Protein AF-A0AAF0CAP7-F1 (afdb_monomer_lite)

Sequence (154 aa):
MKILLIALLAFCSSCSALDSDLKSAISYGEIKGLNKYTPEVDKQLFIRLFNAPIYQDNCFKETHGVCQYKYFLSVSTFDEYPETNIYLLKTLGEIDKIEWLPTSDVDTAKLKLAINSYTKAALSNNNKLVNTKSIISIVVTPVEINESLTNMPN

Radius of gyration: 18.61 Å; chains: 1; bounding box: 45×57×47 Å

Structure (mmCIF, N/CA/C/O backbone):
data_AF-A0AAF0CAP7-F1
#
_entry.id   AF-A0AAF0CAP7-F1
#
loop_
_atom_site.group_PDB
_atom_site.id
_atom_site.type_symbol
_atom_site.label_atom_id
_atom_site.label_alt_id
_atom_site.label_comp_id
_atom_site.label_asym_id
_atom_site.label_entity_id
_atom_site.label_seq_id
_atom_site.pdbx_PDB_ins_code
_atom_site.Cartn_x
_atom_site.Cartn_y
_atom_site.Cartn_z
_atom_site.occupancy
_atom_site.B_iso_or_equiv
_atom_site.auth_seq_id
_atom_site.auth_comp_id
_atom_site.auth_asym_id
_atom_site.auth_atom_id
_atom_site.pdbx_PDB_model_num
ATOM 1 N N . MET A 1 1 ? 18.222 44.223 13.831 1.00 48.72 1 MET A N 1
ATOM 2 C CA . MET A 1 1 ? 18.818 43.010 13.216 1.00 48.72 1 MET A CA 1
ATOM 3 C C . MET A 1 1 ? 18.757 41.745 14.082 1.00 48.72 1 MET A C 1
ATOM 5 O O . MET A 1 1 ? 18.728 40.673 13.504 1.00 48.72 1 MET A O 1
ATOM 9 N N . LYS A 1 2 ? 18.674 41.807 15.425 1.00 49.72 2 LYS A N 1
ATOM 10 C CA . LYS A 1 2 ? 18.571 40.594 16.274 1.00 49.72 2 LYS A CA 1
ATOM 11 C C . LYS A 1 2 ? 17.198 39.893 16.258 1.00 49.72 2 LYS A C 1
ATOM 13 O O . LYS A 1 2 ? 17.144 38.684 16.416 1.00 49.72 2 LYS A O 1
ATOM 18 N N . ILE A 1 3 ? 16.108 40.627 16.012 1.00 56.22 3 ILE A N 1
ATOM 19 C CA . ILE A 1 3 ? 14.740 40.066 16.004 1.00 56.22 3 ILE A CA 1
ATOM 20 C C . ILE A 1 3 ? 14.491 39.183 14.763 1.00 56.22 3 ILE A C 1
ATOM 22 O O . ILE A 1 3 ? 13.752 38.209 14.840 1.00 56.22 3 ILE A O 1
ATOM 26 N N . LEU A 1 4 ? 15.179 39.454 13.645 1.00 54.66 4 LEU A N 1
ATOM 27 C CA . LEU A 1 4 ? 15.031 38.680 12.406 1.00 54.66 4 LEU A CA 1
ATOM 28 C C . LEU A 1 4 ? 15.636 37.264 12.507 1.00 54.66 4 LEU A C 1
ATOM 30 O O . LEU A 1 4 ? 15.131 36.340 11.880 1.00 54.66 4 LEU A O 1
ATOM 34 N N . LEU A 1 5 ? 16.682 37.074 13.324 1.00 55.22 5 LEU A N 1
ATOM 35 C CA . LEU A 1 5 ? 17.319 35.763 13.519 1.00 55.22 5 LEU A CA 1
ATOM 36 C C . LEU A 1 5 ? 16.471 34.800 14.364 1.00 55.22 5 LEU A C 1
ATOM 38 O O . LEU A 1 5 ? 16.537 33.592 14.161 1.00 55.22 5 LEU A O 1
ATOM 42 N N . ILE A 1 6 ? 15.665 35.319 15.294 1.00 58.78 6 ILE A N 1
ATOM 43 C CA . ILE A 1 6 ? 14.824 34.489 16.173 1.00 58.78 6 ILE A CA 1
ATOM 44 C C . ILE A 1 6 ? 13.614 33.946 15.398 1.00 58.78 6 ILE A C 1
ATOM 46 O O . ILE A 1 6 ? 13.210 32.807 15.610 1.00 58.78 6 ILE A O 1
ATOM 50 N N . ALA A 1 7 ? 13.093 34.716 14.436 1.00 57.62 7 ALA A N 1
ATOM 51 C CA . ALA A 1 7 ? 12.020 34.264 13.552 1.00 57.62 7 ALA A CA 1
ATOM 52 C C . ALA A 1 7 ? 12.472 33.143 12.595 1.00 57.62 7 AL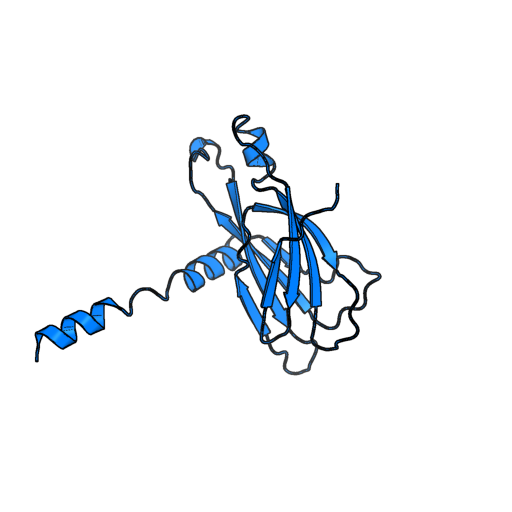A A C 1
ATOM 54 O O . ALA A 1 7 ? 11.686 32.250 12.299 1.00 57.62 7 ALA A O 1
ATOM 55 N N . LEU A 1 8 ? 13.737 33.144 12.155 1.00 54.91 8 LEU A N 1
ATOM 56 C CA . LEU A 1 8 ? 14.262 32.134 11.226 1.00 54.91 8 LEU A CA 1
ATOM 57 C C . LEU A 1 8 ? 14.510 30.767 11.896 1.00 54.91 8 LEU A C 1
ATOM 59 O O . LEU A 1 8 ? 14.367 29.733 11.254 1.00 54.91 8 LEU A O 1
ATOM 63 N N . LEU A 1 9 ? 14.836 30.750 13.193 1.00 57.03 9 LEU A N 1
ATOM 64 C CA . LEU A 1 9 ? 15.085 29.515 13.953 1.00 57.03 9 LEU A CA 1
ATOM 65 C C . LEU A 1 9 ? 13.801 28.757 14.331 1.00 57.03 9 LEU A C 1
ATOM 67 O O . LEU A 1 9 ? 13.860 27.561 14.599 1.00 57.03 9 LEU A O 1
ATOM 71 N N . ALA A 1 10 ? 12.640 29.418 14.319 1.00 56.72 10 ALA A N 1
ATOM 72 C CA . ALA A 1 10 ? 11.358 28.788 14.642 1.00 56.72 10 ALA A CA 1
ATOM 73 C C . ALA A 1 10 ? 10.757 27.960 13.486 1.00 56.72 10 ALA A C 1
ATOM 75 O O . ALA A 1 10 ? 9.828 27.188 13.713 1.00 56.72 10 ALA A O 1
ATOM 76 N N . PHE A 1 11 ? 11.279 28.089 12.259 1.00 53.75 11 PHE A N 1
ATOM 77 C CA . PHE A 1 11 ? 10.723 27.430 11.068 1.00 53.75 11 PHE A CA 1
ATOM 78 C C . PHE A 1 11 ? 11.412 26.114 10.670 1.00 53.75 11 PHE A C 1
ATOM 80 O O . PHE A 1 11 ? 10.911 25.422 9.789 1.00 53.75 11 PHE A O 1
ATOM 87 N N . CYS A 1 12 ? 12.513 25.719 11.319 1.00 53.81 12 CYS A N 1
ATOM 88 C CA . CYS A 1 12 ? 13.265 24.512 10.938 1.00 53.81 12 CYS A CA 1
ATOM 89 C C . CYS A 1 12 ? 12.841 23.225 11.675 1.00 53.81 12 CYS A C 1
ATOM 91 O O . CYS A 1 12 ? 13.403 22.163 11.418 1.00 53.81 12 CYS A O 1
ATOM 93 N N . SER A 1 13 ? 11.865 23.284 12.585 1.00 53.69 13 SER A N 1
ATOM 94 C CA . SER A 1 13 ? 11.571 22.178 13.516 1.00 53.69 13 SER A CA 1
ATOM 95 C C . SER A 1 13 ? 10.530 21.158 13.028 1.00 53.69 13 SER A C 1
ATOM 97 O O . SER A 1 13 ? 10.126 20.297 13.804 1.00 53.69 13 SER A O 1
ATOM 99 N N . SER A 1 14 ? 10.049 21.234 11.784 1.00 49.19 14 SER A N 1
ATOM 100 C CA . SER A 1 14 ? 8.914 20.414 11.316 1.00 49.19 14 SER A CA 1
ATOM 101 C C . SER A 1 14 ? 9.284 19.170 10.491 1.00 49.19 14 SER A C 1
ATOM 103 O O . SER A 1 14 ? 8.391 18.420 10.103 1.00 49.19 14 SER A O 1
ATOM 105 N N . CYS A 1 15 ? 10.570 18.872 10.272 1.00 54.72 15 CYS A N 1
ATOM 106 C CA . CYS A 1 15 ? 11.010 17.712 9.480 1.00 54.72 15 CYS A CA 1
ATOM 107 C C . CYS A 1 15 ? 11.424 16.506 10.352 1.00 54.72 15 CYS A C 1
ATOM 109 O O . CYS A 1 15 ? 12.545 16.015 10.261 1.00 54.72 15 CYS A O 1
ATOM 111 N N . SER A 1 16 ? 10.559 16.047 11.263 1.00 60.06 16 SER A N 1
ATOM 112 C CA . SER A 1 16 ? 10.863 14.873 12.117 1.00 60.06 16 SER A CA 1
ATOM 113 C C . SER A 1 16 ? 9.738 13.840 12.217 1.00 60.06 16 SER A C 1
ATOM 115 O O . SER A 1 16 ? 9.967 12.741 12.709 1.00 60.06 16 SER A O 1
ATOM 117 N N . ALA A 1 17 ? 8.531 14.154 11.735 1.00 61.88 17 ALA A N 1
ATOM 118 C CA . ALA A 1 17 ? 7.378 13.257 11.852 1.00 61.88 17 ALA A CA 1
ATOM 119 C C . ALA A 1 17 ? 7.452 12.036 10.911 1.00 61.88 17 ALA A C 1
ATOM 121 O O . ALA A 1 17 ? 7.030 10.947 11.284 1.00 61.88 17 ALA A O 1
ATOM 122 N N . LEU A 1 18 ? 8.016 12.193 9.705 1.00 67.62 18 LEU A N 1
ATOM 123 C CA . LEU A 1 18 ? 8.133 11.090 8.742 1.00 67.62 18 LEU A CA 1
ATOM 124 C C . LEU A 1 18 ? 9.104 10.004 9.232 1.00 67.62 18 LEU A C 1
ATOM 126 O O . LEU A 1 18 ? 8.813 8.816 9.120 1.00 67.62 18 LEU A O 1
ATOM 130 N N . ASP A 1 19 ? 10.237 10.422 9.799 1.00 77.44 19 ASP A N 1
ATOM 131 C CA . ASP A 1 19 ? 11.291 9.523 10.274 1.00 77.44 19 ASP A CA 1
ATOM 132 C C . ASP A 1 19 ? 10.839 8.704 11.495 1.00 77.44 19 ASP A C 1
ATOM 134 O O . ASP A 1 19 ? 11.043 7.490 11.554 1.00 77.44 19 ASP A O 1
ATOM 138 N N . SER A 1 20 ? 10.128 9.329 12.441 1.00 81.94 20 SER A N 1
ATOM 139 C CA . SER A 1 20 ? 9.590 8.621 13.609 1.00 81.94 20 SER A CA 1
ATOM 140 C C . SER A 1 20 ? 8.519 7.593 13.229 1.00 81.94 20 SER A C 1
ATOM 142 O O . SER A 1 20 ? 8.502 6.483 13.772 1.00 81.94 20 SER A O 1
ATOM 144 N N . ASP A 1 21 ? 7.655 7.929 12.274 1.00 84.62 21 ASP A N 1
ATOM 145 C CA . ASP A 1 21 ? 6.589 7.051 11.805 1.00 84.62 21 ASP A CA 1
ATOM 146 C C . ASP A 1 21 ? 7.115 5.872 10.986 1.00 84.62 21 ASP A C 1
ATOM 148 O O . ASP A 1 21 ? 6.672 4.738 11.192 1.00 84.62 21 ASP A O 1
ATOM 152 N N . LEU A 1 22 ? 8.086 6.114 10.101 1.00 87.38 22 LEU A N 1
ATOM 153 C CA . LEU A 1 22 ? 8.751 5.058 9.341 1.00 87.38 22 LEU A CA 1
ATOM 154 C C . LEU A 1 22 ? 9.522 4.118 10.276 1.00 87.38 22 LEU A C 1
ATOM 156 O O . LEU A 1 22 ? 9.413 2.898 10.158 1.00 87.38 22 LEU A O 1
ATOM 160 N N . LYS A 1 23 ? 10.242 4.666 11.261 1.00 88.25 23 LYS A N 1
ATOM 161 C CA . LYS A 1 23 ? 10.927 3.867 12.285 1.00 88.25 23 LYS A CA 1
ATOM 162 C C . LYS A 1 23 ? 9.950 2.985 13.061 1.00 88.25 23 LYS A C 1
ATOM 164 O O . LYS A 1 23 ? 10.260 1.823 13.323 1.00 88.25 23 LYS A O 1
ATOM 169 N N . SER A 1 24 ? 8.774 3.510 13.407 1.00 84.12 24 SER A N 1
ATOM 170 C CA . SER A 1 24 ? 7.705 2.733 14.042 1.00 84.12 24 SER A CA 1
ATOM 171 C C . SER A 1 24 ? 7.197 1.614 13.126 1.00 84.12 24 SER A C 1
ATOM 173 O O . SER A 1 24 ? 7.107 0.467 13.564 1.00 84.12 24 SER A O 1
ATOM 175 N N . ALA A 1 25 ? 6.959 1.913 11.843 1.00 89.06 25 ALA A N 1
ATOM 176 C CA . ALA A 1 25 ? 6.519 0.935 10.846 1.00 89.06 25 ALA A CA 1
ATOM 177 C C . ALA A 1 25 ? 7.517 -0.220 10.674 1.00 89.06 25 ALA A C 1
ATOM 179 O O . ALA A 1 25 ? 7.123 -1.377 10.582 1.00 89.06 25 ALA A O 1
ATOM 180 N N . ILE A 1 26 ? 8.816 0.082 10.670 1.00 88.62 26 ILE A N 1
ATOM 181 C CA . ILE A 1 26 ? 9.872 -0.930 10.544 1.00 88.62 26 ILE A CA 1
ATOM 182 C C . ILE A 1 26 ? 10.033 -1.737 11.842 1.00 88.62 26 ILE A C 1
ATOM 184 O O . ILE A 1 26 ? 10.292 -2.936 11.785 1.00 88.62 26 ILE A O 1
ATOM 188 N N . SER A 1 27 ? 9.889 -1.097 13.007 1.00 86.94 27 SER A N 1
ATOM 189 C CA . SER A 1 27 ? 10.135 -1.741 14.308 1.00 86.94 27 SER A CA 1
ATOM 190 C C . SER A 1 27 ? 8.972 -2.612 14.788 1.00 86.94 27 SER A C 1
ATOM 192 O O . SER A 1 27 ? 9.199 -3.647 15.409 1.00 86.94 27 SER A O 1
ATOM 194 N N . TYR A 1 28 ? 7.733 -2.175 14.548 1.00 81.69 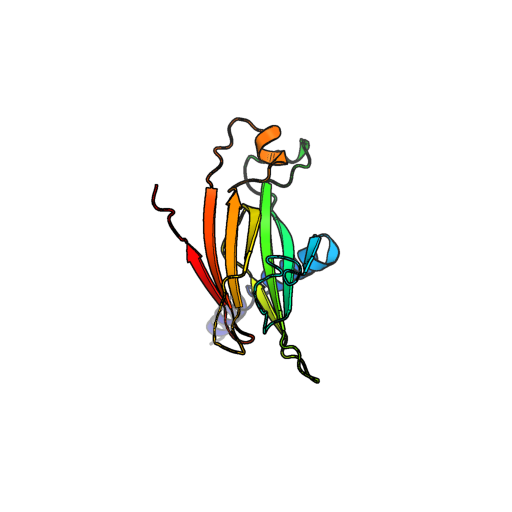28 TYR A N 1
ATOM 195 C CA . TYR A 1 28 ? 6.527 -2.776 15.131 1.00 81.69 28 TYR A CA 1
ATOM 196 C C . TYR A 1 28 ? 5.439 -3.098 14.103 1.00 81.69 28 TYR A C 1
ATOM 198 O O . TYR A 1 28 ? 4.450 -3.746 14.446 1.00 81.69 28 TYR A O 1
ATOM 206 N N . GLY A 1 29 ? 5.581 -2.607 12.874 1.00 82.19 29 GLY A N 1
ATOM 207 C CA . GLY A 1 29 ? 4.630 -2.848 11.800 1.00 82.19 29 GLY A CA 1
ATOM 208 C C . GLY A 1 29 ? 4.806 -4.204 11.126 1.00 82.19 29 GLY A C 1
ATOM 209 O O . GLY A 1 29 ? 5.734 -4.967 11.390 1.00 82.19 29 GLY A O 1
ATOM 210 N N . GLU A 1 30 ? 3.893 -4.493 10.208 1.00 88.50 30 GLU A N 1
ATOM 211 C CA . GLU A 1 30 ? 3.984 -5.632 9.305 1.00 88.50 30 GLU A CA 1
ATOM 212 C C . GLU A 1 30 ? 4.686 -5.218 8.005 1.00 88.50 30 GLU A C 1
ATOM 214 O O . GLU A 1 30 ? 4.363 -4.185 7.410 1.00 88.50 30 GLU A O 1
ATOM 219 N N . ILE A 1 31 ? 5.607 -6.062 7.533 1.00 91.94 31 ILE A N 1
ATOM 220 C CA . ILE A 1 31 ? 6.284 -5.900 6.244 1.00 91.94 31 ILE A CA 1
ATOM 221 C C . ILE A 1 31 ? 5.705 -6.910 5.254 1.00 91.94 31 ILE A C 1
ATOM 223 O O . ILE A 1 31 ? 5.843 -8.123 5.422 1.00 91.94 31 ILE A O 1
ATOM 227 N N . LYS A 1 32 ? 5.095 -6.419 4.173 1.00 94.56 32 LYS A N 1
ATOM 228 C CA . LYS A 1 32 ? 4.554 -7.247 3.088 1.00 94.56 32 LYS A CA 1
ATOM 229 C C . LYS A 1 32 ? 5.359 -7.030 1.815 1.00 94.56 32 LYS A C 1
ATOM 231 O O . LYS A 1 32 ? 5.302 -5.958 1.225 1.00 94.56 32 LYS A O 1
ATOM 236 N N . GLY A 1 33 ? 6.048 -8.064 1.335 1.00 95.44 33 GLY A N 1
ATOM 237 C CA . GLY A 1 33 ? 6.537 -8.081 -0.047 1.00 95.44 33 GLY A CA 1
ATOM 238 C C . GLY A 1 33 ? 5.349 -8.152 -1.004 1.00 95.44 33 GLY A C 1
ATOM 239 O O . GLY A 1 33 ? 4.562 -9.098 -0.918 1.00 95.44 33 GLY A O 1
ATOM 240 N N . LEU A 1 34 ? 5.188 -7.154 -1.872 1.00 96.75 34 LEU A N 1
ATOM 241 C CA . LEU A 1 34 ? 4.040 -7.066 -2.770 1.00 96.75 34 LEU A CA 1
ATOM 242 C C . LEU A 1 34 ? 4.213 -7.904 -4.040 1.00 96.75 34 LEU A C 1
ATOM 244 O O . LEU A 1 34 ? 3.223 -8.246 -4.680 1.00 96.75 34 LEU A O 1
ATOM 248 N N . ASN A 1 35 ? 5.434 -8.311 -4.384 1.00 95.56 35 ASN A N 1
ATOM 249 C CA . ASN A 1 35 ? 5.699 -9.103 -5.589 1.00 95.56 35 ASN A CA 1
ATOM 250 C C . ASN A 1 35 ? 5.043 -10.496 -5.586 1.00 95.56 35 ASN A C 1
ATOM 252 O O . ASN A 1 35 ? 4.911 -11.103 -6.645 1.00 95.56 35 ASN A O 1
ATOM 256 N N . LYS A 1 36 ? 4.590 -10.987 -4.423 1.00 94.88 36 LYS A N 1
ATOM 257 C CA . LYS A 1 36 ? 3.853 -12.256 -4.295 1.00 94.88 36 LYS A CA 1
ATOM 258 C C . LYS A 1 36 ? 2.387 -12.181 -4.742 1.00 94.88 36 LYS A C 1
ATOM 260 O O . LYS A 1 36 ? 1.755 -13.221 -4.892 1.00 94.88 36 LYS A O 1
ATOM 265 N N . TYR A 1 37 ? 1.826 -10.978 -4.885 1.00 96.00 37 TYR A N 1
ATOM 266 C CA . TYR A 1 37 ? 0.443 -10.790 -5.333 1.00 96.00 37 TYR A CA 1
ATOM 267 C C . TYR A 1 37 ? 0.387 -10.742 -6.861 1.00 96.00 37 TYR A C 1
ATOM 269 O O . TYR A 1 37 ? 1.321 -10.248 -7.493 1.00 96.00 37 TYR A O 1
ATOM 277 N N . THR A 1 38 ? -0.714 -11.232 -7.440 1.00 97.25 38 THR A N 1
ATOM 278 C CA . THR A 1 38 ? -0.947 -11.236 -8.898 1.00 97.25 38 THR A CA 1
ATOM 279 C C . THR A 1 38 ? 0.224 -11.896 -9.654 1.00 97.25 38 THR A C 1
ATOM 281 O O . THR A 1 38 ? 0.957 -11.213 -10.377 1.00 97.25 38 THR A O 1
ATOM 284 N N . PRO A 1 39 ? 0.516 -13.192 -9.412 1.00 94.25 39 PRO A N 1
ATOM 285 C CA . PRO A 1 39 ? 1.688 -13.885 -9.966 1.00 94.25 39 PRO A CA 1
ATOM 286 C C . PRO A 1 39 ? 1.764 -13.874 -11.501 1.00 94.25 39 PRO A C 1
ATOM 288 O O . PRO A 1 39 ? 2.851 -13.989 -12.052 1.00 94.25 39 PRO A O 1
ATOM 291 N N . GLU A 1 40 ? 0.632 -13.709 -12.177 1.00 95.38 40 GLU A N 1
ATOM 292 C CA . GLU A 1 40 ? 0.489 -13.631 -13.629 1.00 95.38 40 GLU A CA 1
ATOM 293 C C . GLU A 1 40 ? 0.987 -12.315 -14.248 1.00 95.38 40 GLU A C 1
ATOM 295 O O . GLU A 1 40 ? 1.214 -12.261 -15.454 1.00 95.38 40 GLU A O 1
ATOM 300 N N . VAL A 1 41 ? 1.153 -11.256 -13.449 1.00 95.56 41 VAL A N 1
ATOM 301 C CA . VAL A 1 41 ? 1.700 -9.977 -13.918 1.00 95.56 41 VAL A CA 1
ATOM 302 C C . VAL A 1 41 ? 3.214 -9.992 -13.770 1.00 95.56 41 VAL A C 1
ATOM 304 O O . VAL A 1 41 ? 3.727 -10.244 -12.676 1.00 95.56 41 VAL A O 1
ATOM 307 N N . ASP A 1 42 ? 3.906 -9.678 -14.863 1.00 92.19 42 ASP A N 1
ATOM 308 C CA . ASP A 1 42 ? 5.347 -9.449 -14.869 1.00 92.19 42 ASP A CA 1
ATOM 309 C C . ASP A 1 42 ? 5.694 -8.167 -14.096 1.00 92.19 42 ASP A C 1
ATOM 311 O O . ASP A 1 42 ? 5.012 -7.146 -14.222 1.00 92.19 42 ASP A O 1
ATOM 315 N N . LYS A 1 43 ? 6.718 -8.230 -13.242 1.00 94.19 43 LYS A N 1
ATOM 316 C CA . LYS A 1 43 ? 7.029 -7.180 -12.260 1.00 94.19 43 LYS A CA 1
ATOM 317 C C . LYS A 1 43 ? 8.458 -6.726 -12.451 1.00 94.19 43 LYS A C 1
ATOM 319 O O . LYS A 1 43 ? 9.384 -7.462 -12.135 1.00 94.19 43 LYS A O 1
ATOM 324 N N . GLN A 1 44 ? 8.603 -5.482 -12.883 1.00 91.25 44 GLN A N 1
ATOM 325 C CA . GLN A 1 44 ? 9.908 -4.880 -13.147 1.00 91.25 44 GLN A CA 1
ATOM 326 C C . GLN A 1 44 ? 10.522 -4.207 -11.912 1.00 91.25 44 GLN A C 1
ATOM 328 O O . GLN A 1 44 ? 11.714 -3.939 -11.875 1.00 91.25 44 GLN A O 1
ATOM 333 N N . LEU A 1 45 ? 9.720 -3.982 -10.866 1.00 95.50 45 LEU A N 1
ATOM 334 C CA . LEU A 1 45 ? 10.168 -3.399 -9.603 1.00 95.50 45 LEU A CA 1
ATOM 335 C C . LEU A 1 45 ? 9.873 -4.327 -8.429 1.00 95.50 45 LEU A C 1
ATOM 337 O O . LEU A 1 45 ? 8.850 -5.023 -8.385 1.00 95.50 45 LEU A O 1
ATOM 341 N N . PHE A 1 46 ? 10.749 -4.293 -7.435 1.00 95.44 46 PHE A N 1
ATOM 342 C CA . PHE A 1 46 ? 10.543 -4.940 -6.155 1.00 95.44 46 PHE A CA 1
ATOM 343 C C . PHE A 1 46 ? 9.886 -3.967 -5.177 1.00 95.44 46 PHE A C 1
ATOM 345 O O . PHE A 1 46 ? 10.389 -2.872 -4.936 1.00 95.44 46 PHE A O 1
ATOM 352 N N . ILE A 1 47 ? 8.748 -4.357 -4.601 1.00 96.94 47 ILE A N 1
ATOM 353 C CA . ILE A 1 47 ? 7.953 -3.478 -3.744 1.00 96.94 47 ILE A CA 1
ATOM 354 C C . ILE A 1 47 ? 7.691 -4.131 -2.392 1.00 96.94 47 ILE A C 1
ATOM 356 O O . ILE A 1 47 ? 7.179 -5.251 -2.306 1.00 96.94 47 ILE A O 1
ATOM 360 N N . ARG A 1 48 ? 7.987 -3.398 -1.314 1.00 96.19 48 ARG A N 1
ATOM 361 C CA . ARG A 1 48 ? 7.594 -3.745 0.058 1.00 96.19 48 ARG A CA 1
ATOM 362 C C . ARG A 1 48 ? 6.646 -2.694 0.611 1.00 96.19 48 ARG A C 1
ATOM 364 O O . ARG A 1 48 ? 6.876 -1.499 0.475 1.00 96.19 48 ARG A O 1
ATOM 371 N N . LEU A 1 49 ? 5.612 -3.156 1.290 1.00 96.25 49 LEU A N 1
ATOM 372 C CA . LEU A 1 49 ? 4.671 -2.323 2.014 1.00 96.25 49 LEU A CA 1
ATOM 373 C C . LEU A 1 49 ? 4.911 -2.482 3.514 1.00 96.25 49 LEU A C 1
ATOM 375 O O . LEU A 1 49 ? 4.883 -3.603 4.024 1.00 96.25 49 LEU A O 1
ATOM 379 N N . PHE A 1 50 ? 5.100 -1.367 4.204 1.00 95.12 50 PHE A N 1
ATOM 380 C CA . PHE A 1 50 ? 5.159 -1.281 5.658 1.00 95.12 50 PHE A CA 1
ATOM 381 C C . PHE A 1 50 ? 3.887 -0.608 6.151 1.00 95.12 50 PHE A C 1
ATOM 383 O O . PHE A 1 50 ? 3.377 0.301 5.493 1.00 95.12 50 PHE A O 1
ATOM 390 N N . ASN A 1 51 ? 3.389 -1.014 7.313 1.00 92.62 51 ASN A N 1
ATOM 391 C CA . ASN A 1 51 ? 2.291 -0.319 7.971 1.00 92.62 51 ASN A CA 1
ATOM 392 C C . ASN A 1 51 ? 2.721 0.227 9.334 1.00 92.62 51 ASN A C 1
ATOM 394 O O . ASN A 1 51 ? 3.592 -0.326 9.994 1.00 92.62 51 ASN A O 1
ATOM 398 N N . ALA A 1 52 ? 2.110 1.327 9.758 1.00 89.12 52 ALA A N 1
ATOM 399 C CA . ALA A 1 52 ? 2.194 1.794 11.134 1.00 89.12 52 ALA A CA 1
ATOM 400 C C . ALA A 1 52 ? 0.780 2.055 11.656 1.00 89.12 52 ALA A C 1
ATOM 402 O O . ALA A 1 52 ? -0.026 2.666 10.944 1.00 89.12 52 ALA A O 1
ATOM 403 N N . PRO A 1 53 ? 0.453 1.598 12.875 1.00 87.00 53 PRO A N 1
ATOM 404 C CA . PRO A 1 53 ? -0.858 1.833 13.454 1.00 87.00 53 PRO A CA 1
ATOM 405 C C . PRO A 1 53 ? -1.056 3.323 13.755 1.00 87.00 53 PRO A C 1
ATOM 407 O O . PRO A 1 53 ? -0.149 4.005 14.239 1.00 87.00 53 PRO A O 1
ATOM 410 N N . ILE A 1 54 ? -2.261 3.820 13.490 1.00 84.88 54 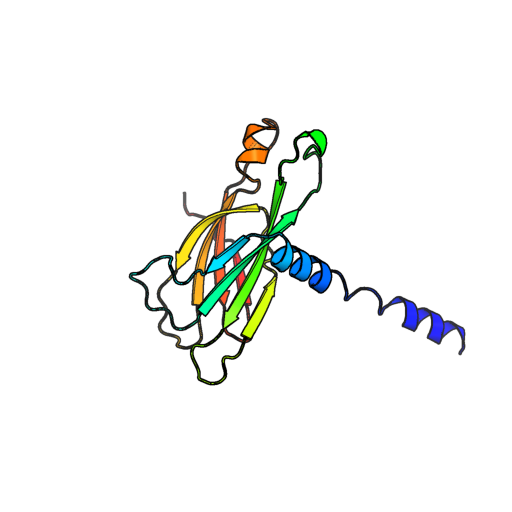ILE A N 1
ATOM 411 C CA . ILE A 1 54 ? -2.729 5.140 13.911 1.00 84.88 54 ILE A CA 1
ATOM 412 C C . ILE A 1 54 ? -3.782 4.946 15.000 1.00 84.88 54 ILE A C 1
ATOM 414 O O . ILE A 1 54 ? -4.790 4.263 14.804 1.00 84.88 54 ILE A O 1
ATOM 418 N N . TYR A 1 55 ? -3.540 5.593 16.138 1.00 75.69 55 TYR A N 1
ATOM 419 C CA . TYR A 1 55 ? -4.434 5.634 17.291 1.00 75.69 55 TYR A CA 1
ATOM 420 C C . TYR A 1 55 ? -4.987 7.063 17.437 1.00 75.69 55 TYR A C 1
ATOM 422 O O . TYR A 1 55 ? -4.467 7.854 18.222 1.00 75.69 55 TYR A O 1
ATOM 430 N N . GLN A 1 56 ? -5.974 7.430 16.616 1.00 69.50 56 GLN A N 1
ATOM 431 C CA . GLN A 1 56 ? -6.662 8.733 16.652 1.00 69.50 56 GLN A CA 1
ATOM 432 C C . GLN A 1 56 ? -8.183 8.532 16.849 1.00 69.50 56 GLN A C 1
ATOM 434 O O . GLN A 1 56 ? -8.696 7.440 16.606 1.00 69.50 56 GLN A O 1
ATOM 439 N N . ASP A 1 57 ? -8.886 9.584 17.292 1.00 60.38 57 ASP A N 1
ATOM 440 C CA . ASP A 1 57 ? -10.347 9.661 17.521 1.00 60.38 57 ASP A CA 1
ATOM 441 C C . ASP A 1 57 ? -10.942 8.739 18.616 1.00 60.38 57 ASP A C 1
ATOM 443 O O . ASP A 1 57 ? -10.232 8.244 19.490 1.00 60.38 57 ASP A O 1
ATOM 447 N N . ASN A 1 58 ? -12.276 8.536 18.591 1.00 58.69 58 ASN A N 1
ATOM 448 C CA . ASN A 1 58 ? -13.114 7.672 19.461 1.00 58.69 58 ASN A CA 1
ATOM 449 C C . ASN A 1 58 ? -12.796 6.167 19.349 1.00 58.69 58 ASN A C 1
ATOM 451 O O . ASN A 1 58 ? -13.652 5.292 19.513 1.00 58.69 58 ASN A O 1
ATOM 455 N N . CYS A 1 59 ? -11.568 5.857 18.989 1.00 63.09 59 CYS A N 1
ATOM 456 C CA . CYS A 1 59 ? -11.061 4.527 18.844 1.00 63.09 59 CYS A CA 1
ATOM 457 C C . CYS A 1 59 ? -10.442 4.135 20.188 1.00 63.09 59 CYS A C 1
ATOM 459 O O . CYS A 1 59 ? -9.323 4.508 20.536 1.00 63.09 59 CYS A O 1
ATOM 461 N N . PHE A 1 60 ? -11.276 3.512 21.014 1.00 58.06 60 PHE A N 1
ATOM 462 C CA . PHE A 1 60 ? -11.042 3.324 22.440 1.00 58.06 60 PHE A CA 1
ATOM 463 C C . PHE A 1 60 ? -9.732 2.585 22.727 1.00 58.06 60 PHE A C 1
ATOM 465 O O . PHE A 1 60 ? -9.585 1.395 22.423 1.00 58.06 60 PHE A O 1
ATOM 472 N N . LYS A 1 61 ? -8.808 3.306 23.377 1.00 51.72 61 LYS A N 1
ATOM 473 C CA . LYS A 1 61 ? -7.520 2.807 23.879 1.00 51.72 61 LYS A CA 1
ATOM 474 C C . LYS A 1 61 ? -7.704 1.583 24.782 1.00 51.72 61 LYS A C 1
ATOM 476 O O . LYS A 1 61 ? -6.820 0.732 24.812 1.00 51.72 61 LYS A O 1
ATOM 481 N N . GLU A 1 62 ? -8.853 1.465 25.457 1.00 54.88 62 GLU A N 1
ATOM 482 C CA . GLU A 1 62 ? -9.186 0.332 26.329 1.00 54.88 62 GLU A CA 1
ATOM 483 C C . GLU A 1 62 ? -9.327 -1.000 25.577 1.00 54.88 62 GLU A C 1
ATOM 485 O O . GLU A 1 62 ? -9.103 -2.055 26.161 1.00 54.88 62 GLU A O 1
ATOM 490 N N . THR A 1 63 ? -9.675 -0.975 24.286 1.00 60.19 63 THR A N 1
ATOM 491 C CA . THR A 1 63 ? -9.853 -2.204 23.486 1.00 60.19 63 THR A CA 1
ATOM 492 C C . THR A 1 63 ? -8.592 -2.635 22.741 1.00 60.19 63 THR A C 1
ATOM 494 O O . THR A 1 63 ? -8.608 -3.665 22.071 1.00 60.19 63 THR A O 1
ATOM 497 N N . HIS A 1 64 ? -7.507 -1.851 22.829 1.00 56.75 64 HIS A N 1
ATOM 498 C CA . HIS A 1 64 ? -6.245 -2.069 22.110 1.00 56.75 64 HIS A CA 1
ATOM 499 C C . HIS A 1 64 ? -6.392 -2.293 20.586 1.00 56.75 64 HIS A C 1
ATOM 501 O O . HIS A 1 64 ? -5.471 -2.788 19.937 1.00 56.75 64 HIS A O 1
ATOM 507 N N . GLY A 1 65 ? -7.530 -1.917 19.993 1.00 66.44 65 GLY A N 1
ATOM 508 C CA . GLY A 1 65 ? -7.775 -2.059 18.562 1.00 66.44 65 GLY A CA 1
ATOM 509 C C . GLY A 1 65 ? -7.088 -0.952 17.768 1.00 66.44 65 GLY A C 1
ATOM 510 O O . GLY A 1 65 ? -7.311 0.229 18.026 1.00 66.44 65 GLY A O 1
ATOM 511 N N . VAL A 1 66 ? -6.272 -1.319 16.778 1.00 77.56 66 VAL A N 1
ATOM 512 C CA . VAL A 1 66 ? -5.756 -0.361 15.789 1.00 77.56 66 VAL A CA 1
ATOM 513 C C . VAL A 1 66 ? -6.916 0.135 14.932 1.00 77.56 66 VAL A C 1
ATOM 515 O O . VAL A 1 66 ? -7.676 -0.669 14.404 1.00 77.56 66 VAL A O 1
ATOM 518 N N . CYS A 1 67 ? -7.044 1.446 14.761 1.00 83.75 67 CYS A N 1
ATOM 519 C CA . CYS A 1 67 ? -8.173 2.061 14.053 1.00 83.75 67 CYS A CA 1
ATOM 520 C C . CYS A 1 67 ? -7.956 2.040 12.553 1.00 83.75 67 CYS A C 1
ATOM 522 O O . CYS A 1 67 ? -8.810 1.614 11.780 1.00 83.75 67 CYS A O 1
ATOM 524 N N . GLN A 1 68 ? -6.785 2.531 12.171 1.00 90.06 68 GLN A N 1
ATOM 525 C CA . GLN A 1 68 ? -6.347 2.748 10.811 1.00 90.06 68 GLN A CA 1
ATOM 526 C C . GLN A 1 68 ? -4.853 2.473 10.764 1.00 90.06 68 GLN A C 1
ATOM 528 O O . GLN A 1 68 ? -4.144 2.646 11.759 1.00 90.06 68 GLN A O 1
ATOM 533 N N . TYR A 1 69 ? -4.367 2.099 9.596 1.00 92.25 69 TYR A N 1
ATOM 534 C CA . TYR A 1 69 ? -2.951 2.115 9.301 1.00 92.25 69 TYR A CA 1
ATOM 535 C C . TYR A 1 69 ? -2.637 3.279 8.369 1.00 92.25 69 TYR A C 1
ATOM 537 O O . TYR A 1 69 ? -3.436 3.636 7.503 1.00 92.25 69 TYR A O 1
ATOM 545 N N . LYS A 1 70 ? -1.442 3.837 8.540 1.00 93.38 70 LYS A N 1
ATOM 546 C CA . LYS A 1 70 ? -0.713 4.501 7.454 1.00 93.38 70 LYS A CA 1
ATOM 547 C C . LYS A 1 70 ? 0.268 3.522 6.846 1.00 93.38 70 LYS A C 1
ATOM 549 O O . LYS A 1 70 ? 0.696 2.571 7.509 1.00 93.38 70 LYS A O 1
ATOM 554 N N . TYR A 1 71 ? 0.646 3.794 5.608 1.00 95.38 71 TYR A N 1
ATOM 555 C CA . TYR A 1 71 ? 1.436 2.878 4.810 1.00 95.38 71 TYR A CA 1
ATOM 556 C C . TYR A 1 71 ? 2.650 3.559 4.202 1.00 95.38 71 TYR A C 1
ATOM 558 O O . TYR A 1 71 ? 2.557 4.672 3.693 1.00 95.38 71 TYR A O 1
ATOM 566 N N . PHE A 1 72 ? 3.766 2.842 4.206 1.00 95.94 72 PHE A N 1
ATOM 567 C CA . PHE A 1 72 ? 4.972 3.222 3.490 1.00 95.94 72 PHE A CA 1
ATOM 568 C C . PHE A 1 72 ? 5.243 2.200 2.398 1.00 95.94 72 PHE A C 1
ATOM 570 O O . PHE A 1 72 ? 5.189 0.993 2.644 1.00 95.94 72 PHE A O 1
ATOM 577 N N . LEU A 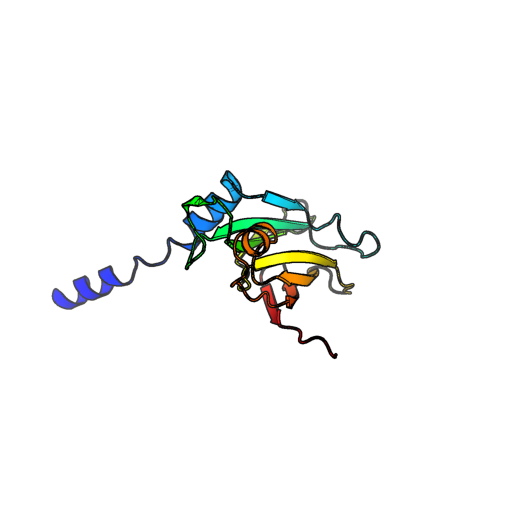1 73 ? 5.545 2.678 1.200 1.00 96.38 73 LEU A N 1
ATOM 578 C CA . LEU A 1 73 ? 5.866 1.862 0.045 1.00 96.38 73 LEU A CA 1
ATOM 579 C C . LEU A 1 73 ? 7.351 2.018 -0.264 1.00 96.38 73 LEU A C 1
ATOM 581 O O . LEU A 1 73 ? 7.785 3.080 -0.699 1.00 96.38 73 LEU A O 1
ATOM 585 N N . SER A 1 74 ? 8.127 0.968 -0.016 1.00 95.88 74 SER A N 1
ATOM 586 C CA . SER A 1 74 ? 9.498 0.874 -0.505 1.00 95.88 74 SER A CA 1
ATOM 587 C C . SER A 1 74 ? 9.482 0.288 -1.903 1.00 95.88 74 SER A C 1
ATOM 589 O O . SER A 1 74 ? 8.848 -0.745 -2.127 1.00 95.88 74 SER A O 1
ATOM 591 N N . VAL A 1 75 ? 10.187 0.945 -2.813 1.00 96.31 75 VAL A N 1
ATOM 592 C CA . VAL A 1 75 ? 10.327 0.538 -4.208 1.00 96.31 75 VAL A CA 1
ATOM 593 C C . VAL A 1 75 ? 11.806 0.437 -4.521 1.00 96.31 75 VAL A C 1
ATOM 595 O O . VAL A 1 75 ? 12.561 1.344 -4.167 1.00 96.31 75 VAL A O 1
ATOM 598 N N . SER A 1 76 ? 12.206 -0.664 -5.152 1.00 95.25 76 SER A N 1
ATOM 599 C CA . SER A 1 76 ? 13.568 -0.848 -5.630 1.00 95.25 76 SER A CA 1
ATOM 600 C C . SER A 1 76 ? 13.644 -1.529 -6.991 1.00 95.25 76 SER A C 1
ATOM 602 O O . SER A 1 76 ? 12.781 -2.345 -7.324 1.00 95.25 76 SER A O 1
ATOM 604 N N . THR A 1 77 ? 14.691 -1.227 -7.757 1.00 94.44 77 THR A N 1
ATOM 605 C CA . THR A 1 77 ? 15.014 -1.964 -8.990 1.00 94.44 77 THR A CA 1
ATOM 606 C C . THR A 1 77 ? 15.628 -3.335 -8.668 1.00 94.44 77 THR A C 1
ATOM 608 O O . THR A 1 77 ? 15.880 -3.660 -7.500 1.00 94.44 77 THR A O 1
ATOM 611 N N . PHE A 1 78 ? 15.825 -4.170 -9.692 1.00 90.31 78 PHE A N 1
ATOM 612 C CA . PHE A 1 78 ? 16.446 -5.499 -9.576 1.00 90.31 78 PHE A CA 1
ATOM 613 C C . PHE A 1 78 ? 17.931 -5.521 -9.991 1.00 90.31 78 PHE A C 1
ATOM 615 O O . PHE A 1 78 ? 18.486 -6.594 -10.225 1.00 90.31 78 PHE A O 1
ATOM 622 N N . ASP A 1 79 ? 18.570 -4.355 -10.083 1.00 87.31 79 ASP A N 1
ATOM 623 C CA . ASP A 1 79 ? 19.952 -4.217 -10.552 1.00 87.31 79 ASP A CA 1
ATOM 624 C C . ASP A 1 79 ? 20.996 -4.626 -9.500 1.00 87.31 79 ASP A C 1
ATOM 626 O O . ASP A 1 79 ? 20.689 -4.836 -8.325 1.00 87.31 79 ASP A O 1
ATOM 630 N N . GLU A 1 80 ? 22.266 -4.685 -9.918 1.00 77.06 80 GLU A N 1
ATOM 631 C CA . GLU A 1 80 ? 23.409 -4.940 -9.024 1.00 77.06 80 GLU A CA 1
ATOM 632 C C . GLU A 1 80 ? 23.535 -3.872 -7.918 1.00 77.06 80 GLU A C 1
ATOM 634 O O . GLU A 1 80 ? 23.915 -4.184 -6.788 1.00 77.06 80 GLU A O 1
ATOM 639 N N . TYR A 1 81 ? 23.146 -2.628 -8.223 1.00 85.62 81 TYR A N 1
ATOM 640 C CA . TYR A 1 81 ? 23.075 -1.504 -7.287 1.00 85.62 81 TYR A CA 1
ATOM 641 C C . TYR A 1 81 ? 21.646 -0.949 -7.258 1.00 85.62 81 TYR A C 1
ATOM 643 O O . TYR A 1 81 ? 21.360 0.028 -7.949 1.00 85.62 81 TYR A O 1
ATOM 651 N N . PRO A 1 82 ? 20.728 -1.573 -6.500 1.00 83.50 82 PRO A N 1
ATOM 652 C CA . PRO A 1 82 ? 19.315 -1.249 -6.591 1.00 83.50 82 PRO A CA 1
ATOM 653 C C . PRO A 1 82 ? 19.046 0.159 -6.063 1.00 83.50 82 PRO A C 1
ATOM 655 O O . PRO A 1 82 ? 19.279 0.459 -4.886 1.00 83.50 82 PRO A O 1
ATOM 658 N N . GLU A 1 83 ? 18.488 1.014 -6.915 1.00 84.06 83 GLU A N 1
ATOM 659 C CA . GLU A 1 83 ? 17.910 2.272 -6.455 1.00 84.06 83 GLU A CA 1
ATOM 660 C C . GLU A 1 83 ? 16.760 1.944 -5.511 1.00 84.06 83 GLU A C 1
ATOM 662 O O . GLU A 1 83 ? 15.941 1.084 -5.817 1.00 84.06 83 GLU A O 1
ATOM 667 N N . THR A 1 84 ? 16.715 2.572 -4.336 1.00 89.50 84 THR A N 1
ATOM 668 C CA . THR A 1 84 ? 15.679 2.300 -3.335 1.00 89.50 84 THR A CA 1
ATOM 669 C C . THR A 1 84 ? 15.148 3.599 -2.765 1.00 89.50 84 THR A C 1
ATOM 671 O O . THR A 1 84 ? 15.904 4.378 -2.187 1.00 89.50 84 THR A O 1
ATOM 674 N N . ASN A 1 85 ? 13.834 3.788 -2.849 1.00 94.44 85 ASN A N 1
ATOM 675 C CA . ASN A 1 85 ? 13.140 4.892 -2.197 1.00 94.44 85 ASN A CA 1
ATOM 676 C C . ASN A 1 85 ? 11.941 4.398 -1.392 1.00 94.44 85 ASN A C 1
ATOM 678 O O . ASN A 1 85 ? 11.426 3.297 -1.606 1.00 94.44 85 ASN A O 1
ATOM 682 N N . ILE A 1 86 ? 11.531 5.207 -0.414 1.00 94.44 86 ILE A N 1
ATOM 683 C CA . ILE A 1 86 ? 10.391 4.932 0.459 1.00 94.44 86 ILE A CA 1
ATOM 684 C C . ILE A 1 86 ? 9.428 6.108 0.385 1.00 94.44 86 ILE A C 1
ATOM 686 O O . ILE A 1 86 ? 9.801 7.251 0.643 1.00 94.44 86 ILE A O 1
ATOM 690 N N . TYR A 1 87 ? 8.171 5.802 0.093 1.00 95.25 87 TYR A N 1
ATOM 691 C CA . TYR A 1 87 ? 7.103 6.781 -0.035 1.00 95.25 87 TYR A CA 1
ATOM 692 C C . TYR A 1 87 ? 6.045 6.574 1.038 1.00 95.25 87 TYR A C 1
ATOM 694 O O . TYR A 1 87 ? 5.586 5.455 1.246 1.00 95.25 87 TYR A O 1
ATOM 702 N N . LEU A 1 88 ? 5.609 7.649 1.692 1.00 94.81 88 LEU A N 1
ATOM 703 C CA . LEU A 1 88 ? 4.409 7.628 2.526 1.00 94.81 88 LEU A CA 1
ATOM 704 C C . LEU A 1 88 ? 3.172 7.727 1.626 1.00 94.81 88 LEU A C 1
ATOM 706 O O . LEU A 1 88 ? 3.044 8.684 0.860 1.00 94.81 88 LEU A O 1
ATOM 710 N N . LEU A 1 89 ? 2.259 6.763 1.734 1.00 95.19 89 LEU A N 1
ATOM 711 C CA . LEU A 1 89 ? 0.956 6.839 1.075 1.00 95.19 89 LEU A CA 1
ATOM 712 C C . LEU A 1 89 ? 0.055 7.835 1.812 1.00 95.19 89 LEU A C 1
ATOM 714 O O . LEU A 1 89 ? 0.076 7.923 3.042 1.00 95.19 89 LEU A O 1
ATOM 718 N N . LYS A 1 90 ? -0.754 8.576 1.054 1.00 92.81 90 LYS A N 1
ATOM 719 C CA . LYS A 1 90 ? -1.718 9.549 1.584 1.00 92.81 90 LYS A CA 1
ATOM 720 C C . LYS A 1 90 ? -2.937 8.855 2.184 1.00 92.81 90 LYS A C 1
ATOM 722 O O . LYS A 1 90 ? -3.531 9.386 3.122 1.00 92.81 90 LYS A O 1
ATOM 727 N N . THR A 1 91 ? -3.324 7.694 1.655 1.00 89.62 91 THR A N 1
ATOM 728 C CA . THR A 1 91 ? -4.492 6.963 2.156 1.00 89.62 91 THR A CA 1
ATOM 729 C C . THR A 1 91 ? -4.226 6.270 3.487 1.00 89.62 91 THR A C 1
ATOM 731 O O . THR A 1 91 ? -3.200 5.621 3.697 1.00 89.62 91 THR A O 1
ATOM 734 N N . LEU A 1 92 ? -5.221 6.374 4.367 1.00 92.56 92 LEU A N 1
ATOM 735 C CA . LEU A 1 92 ? -5.293 5.706 5.658 1.00 92.56 92 LEU A CA 1
ATOM 736 C C . LEU A 1 92 ? -6.372 4.622 5.635 1.00 92.56 92 LEU A C 1
ATOM 738 O O . LEU A 1 92 ? -7.348 4.725 4.891 1.00 92.56 92 LEU A O 1
ATOM 742 N N . GLY A 1 93 ? -6.225 3.614 6.489 1.00 92.69 93 GLY A N 1
ATOM 743 C CA . GLY A 1 93 ? -7.235 2.574 6.676 1.00 92.69 93 GLY A CA 1
ATOM 744 C C . GLY A 1 93 ? -6.632 1.182 6.762 1.00 92.69 93 GLY A C 1
ATOM 745 O O . GLY A 1 93 ? -5.491 1.020 7.184 1.00 92.69 93 GLY A O 1
ATOM 746 N N . GLU A 1 94 ? -7.399 0.171 6.378 1.00 94.19 94 GLU A N 1
ATOM 747 C CA . GLU A 1 94 ? -6.943 -1.210 6.265 1.00 94.19 94 GLU A CA 1
ATOM 748 C C . GLU A 1 94 ? -7.044 -1.683 4.815 1.00 94.19 94 GLU A C 1
ATOM 750 O O . GLU A 1 94 ? -8.134 -1.753 4.243 1.00 94.19 94 GLU A O 1
ATOM 755 N N . ILE A 1 95 ? -5.902 -2.035 4.225 1.00 95.50 95 ILE A N 1
ATOM 756 C CA . ILE A 1 95 ? -5.847 -2.672 2.908 1.00 95.50 95 ILE A CA 1
ATOM 757 C C . ILE A 1 95 ? -6.435 -4.084 2.998 1.00 95.50 95 ILE A C 1
ATOM 759 O O . ILE A 1 95 ? -5.899 -4.952 3.689 1.00 95.50 95 ILE A O 1
ATOM 763 N N . ASP A 1 96 ? -7.506 -4.312 2.244 1.00 94.62 96 ASP A N 1
ATOM 764 C CA . ASP A 1 96 ? -8.201 -5.596 2.122 1.00 94.62 96 ASP A CA 1
ATOM 765 C C . ASP A 1 96 ? -7.700 -6.410 0.922 1.00 94.62 96 ASP A C 1
ATOM 767 O O . ASP A 1 96 ? -7.539 -7.625 1.017 1.00 94.62 96 ASP A O 1
ATOM 771 N N . LYS A 1 97 ? -7.405 -5.740 -0.202 1.00 96.31 97 LYS A N 1
ATOM 772 C CA . LYS A 1 97 ? -6.906 -6.375 -1.432 1.00 96.31 97 LYS A CA 1
ATOM 773 C C . LYS A 1 97 ? -5.790 -5.551 -2.067 1.00 96.31 97 LYS A C 1
ATOM 775 O O . LYS A 1 97 ? -5.843 -4.324 -2.066 1.00 96.31 97 LYS A O 1
ATOM 780 N N . ILE A 1 98 ? -4.815 -6.251 -2.641 1.00 97.12 98 ILE A N 1
ATOM 781 C CA . ILE A 1 98 ? -3.705 -5.703 -3.426 1.00 97.12 98 ILE A CA 1
ATOM 782 C C . ILE A 1 98 ? -3.708 -6.401 -4.781 1.00 97.12 98 ILE A C 1
ATOM 784 O O . ILE A 1 98 ? -3.801 -7.627 -4.839 1.00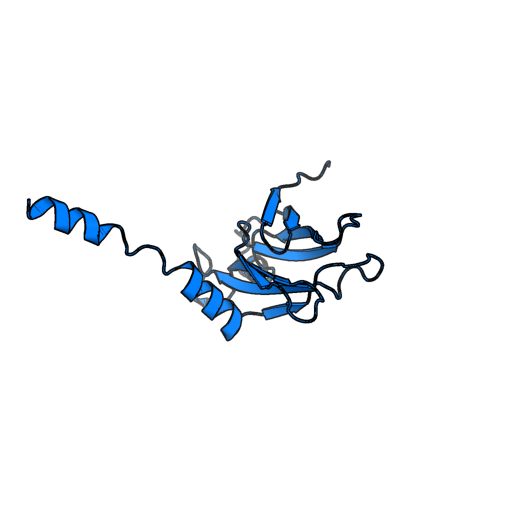 97.12 98 ILE A O 1
ATOM 788 N N . GLU A 1 99 ? -3.602 -5.631 -5.854 1.00 97.75 99 GLU A N 1
ATOM 789 C CA . GLU A 1 99 ? -3.574 -6.137 -7.223 1.00 97.75 99 GLU A CA 1
ATOM 790 C C . GLU A 1 99 ? -2.516 -5.384 -8.029 1.00 97.75 99 GLU A C 1
ATOM 792 O O . GLU A 1 99 ? -2.511 -4.153 -8.039 1.00 97.75 99 GLU A O 1
ATOM 797 N N . TRP A 1 100 ? -1.621 -6.114 -8.695 1.00 97.75 100 TRP A N 1
ATOM 798 C CA . TRP A 1 100 ? -0.741 -5.518 -9.698 1.00 97.75 100 TRP A CA 1
ATOM 799 C C . TRP A 1 100 ? -1.494 -5.350 -11.010 1.00 97.75 100 TRP A C 1
ATOM 801 O O . TRP A 1 100 ? -2.231 -6.238 -11.428 1.00 97.75 100 TRP A O 1
ATOM 811 N N . LEU A 1 101 ? -1.279 -4.223 -11.675 1.00 96.75 101 LEU A N 1
ATOM 812 C CA . LEU A 1 101 ? -1.741 -4.003 -13.035 1.00 96.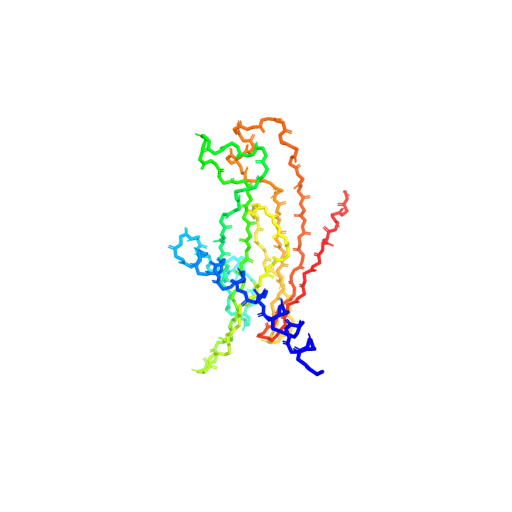75 101 LEU A CA 1
ATOM 813 C C . LEU A 1 101 ? -0.566 -4.167 -14.003 1.00 96.75 101 LEU A C 1
ATOM 815 O O . LEU A 1 101 ? 0.546 -3.738 -13.681 1.00 96.75 101 LEU A O 1
ATOM 819 N N . PRO A 1 102 ? -0.802 -4.733 -15.196 1.00 95.50 102 PRO A N 1
ATOM 820 C CA . PRO A 1 102 ? 0.228 -4.826 -16.216 1.00 95.50 102 PRO A CA 1
ATOM 821 C C . PRO A 1 102 ? 0.674 -3.433 -16.672 1.00 95.50 102 PRO A C 1
ATOM 823 O O . PRO A 1 102 ? -0.107 -2.476 -16.713 1.00 95.50 102 PRO A O 1
ATOM 826 N N . THR A 1 103 ? 1.941 -3.328 -17.051 1.00 94.50 103 THR A N 1
ATOM 827 C CA . THR A 1 103 ? 2.523 -2.123 -17.639 1.00 94.50 103 THR A CA 1
ATOM 828 C C . THR A 1 103 ? 3.644 -2.509 -18.595 1.00 94.50 103 THR A C 1
ATOM 830 O O . THR A 1 103 ? 4.282 -3.540 -18.406 1.00 94.50 103 THR A O 1
ATOM 833 N N . SER A 1 104 ? 3.856 -1.709 -19.638 1.00 91.56 104 SER A N 1
ATOM 834 C CA . SER A 1 104 ? 4.960 -1.881 -20.593 1.00 91.56 104 SER A CA 1
ATOM 835 C C . SER A 1 104 ? 6.239 -1.155 -20.170 1.00 91.56 104 SER A C 1
ATOM 837 O O . SER A 1 104 ? 7.286 -1.368 -20.770 1.00 91.56 104 SER A O 1
ATOM 839 N N . ASP A 1 105 ? 6.143 -0.274 -19.174 1.00 92.19 105 ASP A N 1
ATOM 840 C CA . ASP A 1 105 ? 7.237 0.592 -18.736 1.00 92.19 105 ASP A CA 1
ATOM 841 C C . ASP A 1 105 ? 8.142 -0.145 -17.739 1.00 92.19 105 ASP A C 1
ATOM 843 O O . ASP A 1 105 ? 7.672 -0.620 -16.703 1.00 92.19 105 ASP A O 1
ATOM 847 N N . VAL A 1 106 ? 9.438 -0.223 -18.056 1.00 85.88 106 VAL A N 1
ATOM 848 C CA . VAL A 1 106 ? 10.427 -1.060 -17.350 1.00 85.88 106 VAL A CA 1
ATOM 849 C C . VAL A 1 106 ? 10.785 -0.577 -15.942 1.00 85.88 106 VAL A C 1
ATOM 851 O O . VAL A 1 106 ? 11.232 -1.373 -15.136 1.00 85.88 106 VAL A O 1
ATOM 854 N N . ASP A 1 107 ? 10.488 0.676 -15.598 1.00 92.19 107 ASP A N 1
ATOM 855 C CA . ASP A 1 107 ? 10.741 1.238 -14.261 1.00 92.19 107 ASP A CA 1
ATOM 856 C C . ASP A 1 107 ? 9.459 1.739 -13.603 1.00 92.19 107 ASP A C 1
ATOM 858 O O . ASP A 1 107 ? 9.433 2.742 -12.889 1.00 92.19 107 ASP A O 1
ATOM 862 N N . THR A 1 108 ? 8.341 1.076 -13.883 1.00 95.81 108 THR A N 1
ATOM 863 C CA . THR A 1 108 ? 7.043 1.463 -13.334 1.00 95.81 108 THR A CA 1
ATOM 864 C C . THR A 1 108 ? 6.321 0.264 -12.754 1.00 95.81 108 THR A C 1
ATOM 866 O O . THR A 1 108 ? 6.245 -0.808 -13.347 1.00 95.81 108 THR A O 1
ATOM 869 N N . ALA A 1 109 ? 5.701 0.476 -11.602 1.00 97.25 109 ALA A N 1
ATOM 870 C CA . ALA A 1 109 ? 4.717 -0.423 -11.036 1.00 97.25 109 ALA A CA 1
ATOM 871 C C . ALA A 1 109 ? 3.362 0.273 -10.968 1.00 97.25 109 ALA A C 1
ATOM 873 O O . ALA A 1 109 ? 3.250 1.434 -10.567 1.00 97.25 109 ALA A O 1
ATOM 874 N N . LYS A 1 110 ? 2.317 -0.465 -11.341 1.00 97.75 110 LYS A N 1
ATOM 875 C CA . LYS A 1 110 ? 0.927 -0.028 -11.230 1.00 97.75 110 LYS A CA 1
ATOM 876 C C . LYS A 1 110 ? 0.211 -0.962 -10.264 1.00 97.75 110 LYS A C 1
ATOM 878 O O . LYS A 1 110 ? 0.211 -2.173 -10.465 1.00 97.75 110 LYS A O 1
ATOM 883 N N . LEU A 1 111 ? -0.385 -0.409 -9.215 1.00 97.56 111 LEU A N 1
ATOM 884 C CA . LEU A 1 111 ? -1.092 -1.163 -8.183 1.00 97.56 111 LEU A CA 1
ATOM 885 C C . LEU A 1 111 ? -2.515 -0.632 -8.023 1.00 97.56 111 LEU A C 1
ATOM 887 O O . LEU A 1 111 ? -2.745 0.575 -8.092 1.00 97.56 111 LEU A O 1
ATOM 891 N N . LYS A 1 112 ? -3.457 -1.526 -7.727 1.00 97.56 112 LYS A N 1
ATOM 892 C CA . LYS A 1 112 ? -4.759 -1.186 -7.148 1.00 97.56 112 LYS A CA 1
ATOM 893 C C . LYS A 1 112 ? -4.845 -1.737 -5.739 1.00 97.56 112 LYS A C 1
ATOM 895 O O . LYS A 1 112 ? -4.665 -2.939 -5.533 1.00 97.56 112 LYS A O 1
ATOM 900 N N . LEU A 1 113 ? -5.147 -0.868 -4.780 1.00 96.88 113 LEU A N 1
ATOM 901 C CA . LEU A 1 113 ? -5.400 -1.268 -3.400 1.00 96.88 113 LEU A CA 1
ATOM 902 C C . LEU A 1 113 ? -6.870 -1.006 -3.068 1.00 96.88 113 LEU A C 1
ATOM 904 O O . LEU A 1 113 ? -7.365 0.099 -3.284 1.00 96.88 113 LEU A O 1
ATOM 908 N N . ALA A 1 114 ? -7.561 -2.016 -2.541 1.00 96.75 114 ALA A N 1
ATOM 909 C CA . ALA A 1 114 ? -8.884 -1.848 -1.946 1.00 96.75 114 ALA A CA 1
ATOM 910 C C . ALA A 1 114 ? -8.718 -1.619 -0.445 1.00 96.75 114 ALA A C 1
ATOM 912 O O . ALA A 1 114 ? -8.080 -2.428 0.233 1.00 96.75 114 ALA A O 1
ATOM 913 N N . ILE A 1 115 ? -9.273 -0.523 0.062 1.00 95.31 115 ILE A N 1
ATOM 914 C CA . ILE A 1 115 ? -9.035 -0.043 1.423 1.00 95.31 115 ILE A CA 1
ATOM 915 C C . ILE A 1 115 ? -10.370 0.153 2.132 1.00 95.31 115 ILE A C 1
ATOM 917 O O . ILE A 1 115 ? -11.304 0.732 1.581 1.00 95.31 115 ILE A O 1
ATOM 921 N N . ASN A 1 116 ? -10.453 -0.340 3.363 1.00 93.81 116 ASN A N 1
ATOM 922 C CA . ASN A 1 116 ? -11.501 0.004 4.316 1.00 93.81 116 ASN A CA 1
ATOM 923 C C . ASN A 1 116 ? -11.034 1.194 5.154 1.00 93.81 116 ASN A C 1
ATOM 925 O O . ASN A 1 116 ? -9.884 1.219 5.587 1.00 93.81 116 ASN A O 1
ATOM 929 N N . SER A 1 117 ? -11.914 2.150 5.438 1.00 91.25 117 SER A N 1
ATOM 930 C CA . SER A 1 117 ? -11.565 3.328 6.238 1.00 91.25 117 SER A CA 1
ATOM 931 C C . SER A 1 117 ? -11.166 2.986 7.673 1.00 91.25 117 SER A C 1
ATOM 933 O O . SER A 1 117 ? -10.518 3.804 8.314 1.00 91.25 117 SER A O 1
ATOM 935 N N . TYR A 1 118 ? -11.525 1.802 8.175 1.00 90.69 118 TYR A N 1
ATOM 936 C CA . TYR A 1 118 ? -11.139 1.292 9.491 1.00 90.69 118 TYR A CA 1
ATOM 937 C C . TYR A 1 118 ? -10.725 -0.179 9.409 1.00 90.69 118 TYR A C 1
ATOM 939 O O . TYR A 1 118 ? -11.141 -0.894 8.495 1.00 90.69 118 TYR A O 1
ATOM 947 N N . THR A 1 119 ? -9.944 -0.644 10.385 1.00 91.06 119 THR A N 1
ATOM 948 C CA . THR A 1 119 ? -9.621 -2.071 10.504 1.00 91.06 119 THR A CA 1
ATOM 949 C C . THR A 1 119 ? -10.861 -2.903 10.829 1.00 91.06 119 THR A C 1
ATOM 951 O O . THR A 1 119 ? -11.786 -2.449 11.512 1.00 91.06 119 THR A O 1
ATOM 954 N N . LYS A 1 120 ? -10.850 -4.171 10.415 1.00 89.88 120 LYS A N 1
ATOM 955 C CA . LYS A 1 120 ? -11.873 -5.165 10.776 1.00 89.88 120 LYS A CA 1
ATOM 956 C C . LYS A 1 120 ? -12.095 -5.247 12.290 1.00 89.88 120 LYS A C 1
ATOM 958 O O . LYS A 1 120 ? -13.242 -5.313 12.723 1.00 89.88 120 LYS A O 1
ATOM 963 N N . ALA A 1 121 ? -11.023 -5.189 13.085 1.00 87.56 121 ALA A N 1
ATOM 964 C CA . ALA A 1 121 ? -11.097 -5.220 14.547 1.00 87.56 121 ALA A CA 1
ATOM 965 C C . ALA A 1 121 ? -11.760 -3.960 15.136 1.00 87.56 121 ALA A C 1
ATOM 967 O O . ALA A 1 121 ? -12.560 -4.049 16.067 1.00 87.56 121 ALA A O 1
ATOM 968 N N . ALA A 1 122 ? -11.469 -2.777 14.587 1.00 87.56 122 ALA A N 1
ATOM 969 C CA . ALA A 1 122 ? -12.120 -1.544 15.021 1.00 87.56 122 ALA A CA 1
ATOM 970 C C . ALA A 1 122 ? -13.625 -1.573 14.712 1.00 87.56 122 ALA A C 1
ATOM 972 O O . ALA A 1 122 ? -14.438 -1.233 15.572 1.00 87.56 122 ALA A O 1
ATOM 973 N N . LEU A 1 123 ? -14.000 -2.047 13.520 1.00 87.69 123 LEU A N 1
ATOM 974 C CA . LEU A 1 123 ? -15.399 -2.193 13.106 1.00 87.69 123 LEU A CA 1
ATOM 975 C C . LEU A 1 123 ? -16.164 -3.221 13.949 1.00 87.69 123 LEU A C 1
ATOM 977 O O . LEU A 1 123 ? -17.333 -2.997 14.256 1.00 87.69 123 LEU A O 1
ATOM 981 N N . SER A 1 124 ? -15.524 -4.323 14.357 1.00 87.88 124 SER A N 1
ATOM 982 C CA . SER A 1 124 ? -16.162 -5.309 15.240 1.00 87.88 124 SER A CA 1
ATOM 983 C C . SER A 1 124 ? -16.368 -4.779 16.658 1.00 87.88 124 SER A C 1
ATOM 985 O O . SER A 1 124 ? -17.357 -5.125 17.300 1.00 87.88 124 SER A O 1
ATOM 987 N N . ASN A 1 125 ? -15.452 -3.937 17.143 1.00 85.38 125 ASN A N 1
ATOM 988 C CA . ASN A 1 125 ? -15.480 -3.421 18.512 1.00 85.38 125 ASN A CA 1
ATOM 989 C C . ASN A 1 125 ? -16.341 -2.160 18.668 1.00 85.38 125 ASN A C 1
ATOM 991 O O . ASN A 1 125 ? -16.785 -1.857 19.775 1.00 85.38 125 ASN A O 1
ATOM 995 N N . ASN A 1 126 ? -16.583 -1.413 17.588 1.00 82.12 126 ASN A N 1
ATOM 996 C CA . ASN A 1 126 ? -17.370 -0.185 17.619 1.00 82.12 126 ASN A CA 1
ATOM 997 C C . ASN A 1 126 ? -18.331 -0.103 16.423 1.00 82.12 126 ASN A C 1
ATOM 999 O O . ASN A 1 126 ? -17.986 0.376 15.344 1.00 82.12 126 ASN A O 1
ATOM 1003 N N . ASN A 1 127 ? -19.584 -0.494 16.660 1.00 81.94 127 ASN A N 1
ATOM 1004 C CA . ASN A 1 127 ? -20.660 -0.494 15.664 1.00 81.94 127 ASN A CA 1
ATOM 1005 C C . ASN A 1 127 ? -21.120 0.904 15.203 1.00 81.94 127 ASN A C 1
ATOM 1007 O O . ASN A 1 127 ? -21.936 0.997 14.288 1.00 81.94 127 ASN A O 1
ATOM 1011 N N . LYS A 1 128 ? -20.628 1.988 15.820 1.00 84.44 128 LYS A N 1
ATOM 1012 C CA . LYS A 1 128 ? -20.899 3.366 15.377 1.00 84.44 128 LYS A CA 1
ATOM 1013 C C . LYS A 1 128 ? -19.962 3.816 14.257 1.00 84.44 128 LYS A C 1
ATOM 1015 O O . LYS A 1 128 ? -20.212 4.854 13.648 1.00 84.44 128 LYS A O 1
ATOM 1020 N N . LEU A 1 129 ? -18.879 3.079 14.006 1.00 82.69 129 LEU A N 1
ATOM 1021 C CA . LEU A 1 129 ? -17.966 3.372 12.909 1.00 82.69 129 LEU A CA 1
ATOM 1022 C C . LEU A 1 129 ? -18.636 3.024 11.578 1.00 82.69 129 LEU A C 1
ATOM 1024 O O . LEU A 1 129 ? -19.033 1.884 11.341 1.00 82.69 129 LEU A O 1
ATOM 1028 N N . VAL A 1 130 ? -18.733 4.011 10.690 1.00 87.00 130 VAL A N 1
ATOM 1029 C CA . VAL A 1 130 ? -19.205 3.805 9.319 1.00 87.00 130 VAL A CA 1
ATOM 1030 C C . VAL A 1 130 ? -17.997 3.493 8.448 1.00 87.00 130 VAL A C 1
ATOM 1032 O O . VAL A 1 130 ? -17.123 4.338 8.267 1.00 87.00 130 VAL A O 1
ATOM 1035 N N . ASN A 1 131 ? -17.930 2.269 7.930 1.00 89.69 131 ASN A N 1
ATOM 1036 C CA . ASN A 1 131 ? -16.846 1.867 7.046 1.00 89.69 131 ASN A CA 1
ATOM 1037 C C . ASN A 1 131 ? -17.078 2.379 5.622 1.00 89.69 131 ASN A C 1
ATOM 1039 O O . ASN A 1 131 ? -18.063 2.006 4.982 1.00 89.69 131 ASN A O 1
ATOM 1043 N N . THR A 1 132 ? -16.128 3.147 5.103 1.00 91.00 132 THR A N 1
ATOM 1044 C CA . THR A 1 132 ? -16.087 3.536 3.694 1.00 91.00 132 THR A CA 1
ATOM 1045 C C . THR A 1 132 ? -15.045 2.691 2.981 1.00 91.00 132 THR A C 1
ATOM 1047 O O . THR A 1 132 ? -13.894 2.625 3.409 1.00 91.00 132 THR A O 1
ATOM 1050 N N . LYS A 1 133 ? -15.441 2.060 1.873 1.00 93.44 133 LYS A N 1
ATOM 1051 C CA . LYS A 1 133 ? -14.511 1.364 0.983 1.00 93.44 133 LYS A CA 1
ATOM 1052 C C . LYS A 1 133 ? -14.045 2.299 -0.120 1.00 93.44 133 LYS A C 1
ATOM 1054 O O . LYS A 1 133 ? -14.866 2.966 -0.746 1.00 93.44 133 LYS A O 1
ATOM 1059 N N . SER A 1 134 ? -12.748 2.307 -0.385 1.00 92.81 134 SER A N 1
ATOM 1060 C CA . SER A 1 134 ? -12.152 3.038 -1.498 1.00 92.81 134 SER A CA 1
ATOM 1061 C C . SER A 1 134 ? -11.218 2.139 -2.296 1.00 92.81 134 SER A C 1
ATOM 1063 O O . SER A 1 134 ? -10.665 1.161 -1.786 1.00 92.81 134 SER A O 1
ATOM 1065 N N . ILE A 1 135 ? -11.055 2.470 -3.574 1.00 95.50 135 ILE A N 1
ATOM 1066 C CA . ILE A 1 135 ? -9.972 1.940 -4.393 1.00 95.50 135 ILE A CA 1
ATOM 1067 C C . ILE A 1 135 ? -8.996 3.066 -4.647 1.00 95.50 135 ILE A C 1
ATOM 1069 O O . ILE A 1 135 ? -9.384 4.144 -5.101 1.00 95.50 135 ILE A O 1
ATOM 1073 N N . ILE A 1 136 ? -7.724 2.786 -4.403 1.00 95.56 136 ILE A N 1
ATOM 1074 C CA . ILE A 1 136 ? -6.641 3.658 -4.830 1.00 95.56 136 ILE A CA 1
ATOM 1075 C C . ILE A 1 136 ? -5.842 2.993 -5.935 1.00 95.56 136 ILE A C 1
ATOM 1077 O O . ILE A 1 136 ? -5.535 1.801 -5.868 1.00 95.56 136 ILE A O 1
ATOM 1081 N N . SER A 1 137 ? -5.524 3.784 -6.952 1.00 97.31 137 SER A N 1
ATOM 1082 C CA . SER A 1 137 ? -4.575 3.425 -7.994 1.00 97.31 137 SER A CA 1
ATOM 1083 C C . SER A 1 137 ? -3.251 4.110 -7.683 1.00 97.31 137 SER A C 1
ATOM 1085 O O . SER A 1 137 ? -3.203 5.332 -7.518 1.00 97.31 137 SER A O 1
ATOM 1087 N N . ILE A 1 138 ? -2.194 3.312 -7.591 1.00 97.56 138 ILE A N 1
ATOM 1088 C CA . ILE A 1 138 ? -0.828 3.770 -7.356 1.00 97.56 138 ILE A CA 1
ATOM 1089 C C . ILE A 1 138 ? -0.029 3.521 -8.626 1.00 97.56 138 ILE A C 1
ATOM 1091 O O . ILE A 1 138 ? -0.007 2.401 -9.136 1.00 97.56 138 ILE A O 1
ATOM 1095 N N . VAL A 1 139 ? 0.639 4.559 -9.111 1.00 97.62 139 VAL A N 1
ATOM 1096 C CA . VAL A 1 139 ? 1.685 4.462 -10.130 1.00 97.62 139 VAL A CA 1
ATOM 1097 C C . VAL A 1 139 ? 2.975 4.905 -9.466 1.00 97.62 139 VAL A C 1
ATOM 1099 O O . VAL A 1 139 ? 3.025 5.995 -8.899 1.00 97.62 139 VAL A O 1
ATOM 1102 N N . VAL A 1 140 ? 3.990 4.051 -9.471 1.00 97.38 140 VAL A N 1
ATOM 1103 C CA . VAL A 1 140 ? 5.238 4.318 -8.756 1.00 97.38 140 VAL A CA 1
ATOM 1104 C C . VAL A 1 140 ? 6.443 3.899 -9.582 1.00 97.38 140 VAL A C 1
ATOM 1106 O O . VAL A 1 140 ? 6.414 2.865 -10.252 1.00 97.38 140 VAL A O 1
ATOM 1109 N N . THR A 1 141 ? 7.489 4.709 -9.512 1.00 95.94 141 THR A N 1
ATOM 1110 C CA . THR A 1 141 ? 8.822 4.460 -10.067 1.00 95.94 141 THR A CA 1
ATOM 1111 C C . THR A 1 141 ? 9.845 4.517 -8.925 1.00 95.94 141 THR A C 1
ATOM 1113 O O . THR A 1 141 ? 9.479 4.845 -7.790 1.00 95.94 141 THR A O 1
ATOM 1116 N N . PRO A 1 142 ? 11.133 4.230 -9.169 1.00 94.19 142 PRO A N 1
ATOM 1117 C CA . PRO A 1 142 ? 12.163 4.424 -8.156 1.00 94.19 142 PRO A CA 1
ATOM 1118 C C . PRO A 1 142 ? 12.304 5.870 -7.673 1.00 94.19 142 PRO A C 1
ATOM 1120 O O . PRO A 1 142 ? 12.876 6.066 -6.611 1.00 94.19 142 PRO A O 1
ATOM 1123 N N . VAL A 1 143 ? 11.810 6.877 -8.405 1.00 94.12 143 VAL A N 1
ATOM 1124 C CA . VAL A 1 143 ? 12.020 8.301 -8.078 1.00 94.12 143 VAL A CA 1
ATOM 1125 C C . VAL A 1 143 ? 10.740 9.057 -7.727 1.00 94.12 143 VAL A C 1
ATOM 1127 O O . VAL A 1 143 ? 10.804 10.039 -6.986 1.00 94.12 143 VAL A O 1
ATOM 1130 N N . GLU A 1 144 ? 9.567 8.578 -8.141 1.00 95.69 144 GLU A N 1
ATOM 1131 C CA . GLU A 1 144 ? 8.290 9.242 -7.875 1.00 95.69 144 GLU A CA 1
ATOM 1132 C C . GLU A 1 144 ? 7.138 8.281 -7.570 1.00 95.69 144 GLU A C 1
ATOM 1134 O O . GLU A 1 144 ? 7.130 7.118 -7.966 1.00 95.69 144 GLU A O 1
ATOM 1139 N N . ILE A 1 145 ? 6.116 8.810 -6.891 1.00 97.06 145 ILE A N 1
ATOM 1140 C CA . ILE A 1 145 ? 4.856 8.117 -6.630 1.00 97.06 145 ILE A CA 1
ATOM 1141 C C . ILE A 1 145 ? 3.666 9.022 -6.950 1.00 97.06 145 ILE A C 1
ATOM 1143 O O . ILE A 1 145 ? 3.631 10.198 -6.579 1.00 97.06 145 ILE A O 1
ATOM 1147 N N . ASN A 1 146 ? 2.651 8.446 -7.585 1.00 96.75 146 ASN A N 1
ATOM 1148 C CA . ASN A 1 146 ? 1.354 9.066 -7.789 1.00 96.75 146 ASN A CA 1
ATOM 1149 C C . ASN A 1 146 ? 0.252 8.160 -7.233 1.00 96.75 146 ASN A C 1
ATOM 1151 O O . ASN A 1 146 ? 0.160 6.980 -7.570 1.00 96.75 146 ASN A O 1
ATOM 1155 N N . GLU A 1 147 ? -0.588 8.735 -6.379 1.00 95.62 147 GLU A N 1
ATOM 1156 C CA . GLU A 1 147 ? -1.721 8.074 -5.749 1.00 95.62 147 GLU A CA 1
ATOM 1157 C C . GLU A 1 147 ? -3.006 8.803 -6.140 1.00 95.62 147 GLU A C 1
ATOM 1159 O O . GLU A 1 147 ? -3.132 10.015 -5.943 1.00 95.62 147 GLU A O 1
ATOM 1164 N N . SER A 1 148 ? -3.971 8.053 -6.671 1.00 94.62 148 SER A N 1
ATOM 1165 C CA . SER A 1 148 ? -5.257 8.587 -7.118 1.00 94.62 148 SER A CA 1
ATOM 1166 C C . SER A 1 148 ? -6.422 7.736 -6.618 1.00 94.62 148 SER A C 1
ATOM 1168 O O . SER A 1 148 ? -6.403 6.505 -6.692 1.00 94.62 148 SER A O 1
ATOM 1170 N N . LEU A 1 149 ? -7.466 8.399 -6.115 1.00 88.69 149 LEU A N 1
ATOM 1171 C CA . LEU A 1 149 ? -8.728 7.746 -5.777 1.00 88.69 149 LEU A CA 1
ATOM 1172 C C . LEU A 1 149 ? -9.432 7.334 -7.066 1.00 88.69 149 LEU A C 1
ATOM 1174 O O . LEU A 1 149 ? -9.669 8.154 -7.952 1.00 88.69 149 LEU A O 1
ATOM 1178 N N . THR A 1 150 ? -9.772 6.056 -7.166 1.00 73.62 150 THR A N 1
ATOM 1179 C CA . THR A 1 150 ? -10.573 5.529 -8.267 1.00 73.62 150 THR A CA 1
ATOM 1180 C C . THR A 1 150 ? -11.983 5.297 -7.743 1.00 73.62 150 THR A C 1
ATOM 1182 O O . THR A 1 150 ? -12.207 4.402 -6.929 1.00 73.62 150 THR A O 1
ATOM 1185 N N . ASN A 1 151 ? -12.944 6.102 -8.196 1.00 53.78 151 ASN A N 1
ATOM 1186 C CA . ASN A 1 151 ? -14.353 5.807 -7.951 1.00 53.78 151 ASN A CA 1
ATOM 1187 C C . ASN A 1 151 ? -14.703 4.539 -8.737 1.00 53.78 151 ASN A C 1
ATOM 1189 O O . ASN A 1 151 ? -14.470 4.487 -9.946 1.00 53.78 151 ASN A O 1
ATOM 1193 N N . MET A 1 152 ? -15.233 3.508 -8.073 1.00 46.19 152 MET A N 1
ATOM 1194 C CA . MET A 1 152 ? -15.831 2.400 -8.814 1.00 46.19 152 MET A CA 1
ATOM 1195 C C . MET A 1 152 ? -17.045 2.936 -9.590 1.00 46.19 152 MET A C 1
ATOM 1197 O O . MET A 1 152 ? -17.851 3.664 -9.003 1.00 46.19 152 MET A O 1
ATOM 1201 N N . PRO A 1 153 ? -17.216 2.588 -10.876 1.00 39.28 153 PRO A N 1
ATOM 1202 C CA . PRO A 1 153 ? -18.551 2.587 -11.449 1.00 39.28 153 PRO A CA 1
ATOM 1203 C C . PRO A 1 153 ? -19.384 1.553 -10.676 1.00 39.28 153 PRO A C 1
ATOM 1205 O O . PRO A 1 153 ? -18.909 0.440 -10.444 1.00 39.28 153 PRO A O 1
ATOM 1208 N N . ASN A 1 154 ? -20.568 1.971 -10.220 1.00 35.25 154 ASN A N 1
ATOM 1209 C CA . ASN A 1 154 ? -21.570 1.095 -9.602 1.00 35.25 154 ASN A CA 1
ATOM 1210 C C . ASN A 1 154 ? -21.927 -0.090 -10.504 1.00 35.25 154 ASN A C 1
ATOM 1212 O O . ASN A 1 154 ? -21.993 0.120 -11.738 1.00 35.25 154 ASN A O 1
#

Foldseek 3Di:
DVVVVVVVVVPPPPPPPVVVQVVQQVPPWDKDFQCPAPVVADDQKTKIKTWHFDDDDPQDVVLVFGWKIWIKIWIWGPDPDILIDIDTDPDIADFPDKHWDHDPDNFKTKIKTWGWNTDPSSCVVDVVDDIDIWIWIWIDGSVDIDIDTDDDDD

Secondary structure (DSSP, 8-state):
-HHHHHHHHTTSTTTTHHHHHHHHHHHHS-EEEGGGSSTTS--SSEEEEEEEEE--SS--GGGT---EEEEEEEEE-SSSS--EEEEE-S--BEEEEEEEEP-S-TT-EEEEEEEESS-HHHHHH-TT--PPEEEEEEEE-SS-EEEEEEPPP-

pLDDT: mean 84.13, std 15.74, range [35.25, 97.75]

Organism: NCBI:txid137584